Protein AF-A0A0A1W1C5-F1 (afdb_monomer)

Radius of gyration: 17.44 Å; Cα contacts (8 Å, |Δi|>4): 49; chains: 1; bounding box: 34×30×46 Å

pLDDT: mean 82.37, std 7.45, range [62.22, 92.0]

Mean predicted aligned error: 7.85 Å

Secondary structure (DSSP, 8-state):
--THHHH-SSHHHHHHHHHHHH-S-----------SS--SS-S-SS-HHHHHHHHHHHSTTT-SS----BTTB-TT-SS---

Sequence (82 aa):
MLPAKINASDKSEANFARKVLQGKQLQVVLHLEQPETHSRLFPRAINPVDVQQKLRRLIKPIAPHPKVVESTRMQSVPWSVI

Solvent-accessible surface area (backbone atoms on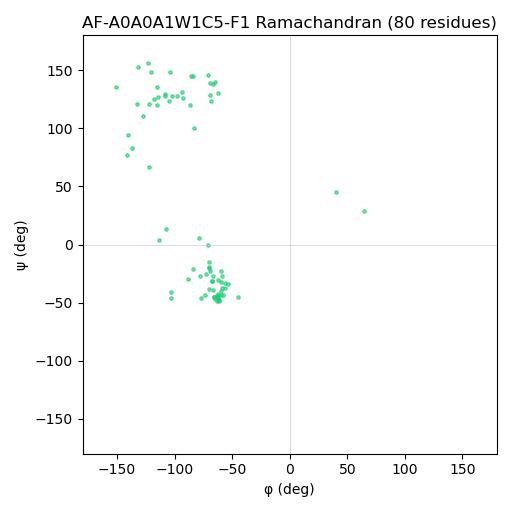ly — not comparable to full-atom values): 5593 Å² total; per-residue (Å²): 137,64,66,44,52,78,70,44,89,46,69,69,54,22,50,49,42,45,51,57,71,71,42,95,73,88,82,87,85,84,89,82,89,73,75,86,78,54,43,95,91,44,70,62,93,70,56,63,67,60,51,38,54,52,44,38,66,75,37,36,94,82,44,70,78,68,83,72,71,49,84,93,53,52,84,86,54,99,69,87,82,134

Organism: NCBI:txid449439

Foldseek 3Di:
DDVQCPDPPDPVSVVVVVVVVVDPDDDDDDDDDDDPDQDPVGNDPDDQVVVQVVCCVPCCVPDNHDDGDDLVGPPPDPDHDD

Structure (mmCIF, N/CA/C/O backbone):
data_AF-A0A0A1W1C5-F1
#
_entry.id   AF-A0A0A1W1C5-F1
#
loop_
_atom_site.group_PDB
_atom_site.id
_atom_site.type_symbol
_atom_site.label_atom_id
_atom_site.label_alt_id
_atom_site.label_comp_id
_atom_site.label_asym_id
_atom_site.label_entity_id
_atom_site.label_seq_id
_atom_site.pdbx_PDB_ins_code
_atom_site.Cartn_x
_atom_site.Cartn_y
_atom_site.Cartn_z
_atom_site.occupancy
_atom_site.B_iso_or_equiv
_atom_site.auth_seq_id
_atom_site.auth_comp_id
_atom_site.auth_asym_id
_atom_site.auth_atom_id
_atom_site.pdbx_PDB_model_num
ATOM 1 N N . MET A 1 1 ? -8.541 3.186 19.321 1.00 62.22 1 MET A N 1
ATOM 2 C CA . MET A 1 1 ? -9.200 4.514 19.378 1.00 62.22 1 MET A CA 1
ATOM 3 C C . MET A 1 1 ? -8.475 5.432 18.402 1.00 62.22 1 MET A C 1
ATOM 5 O O . MET A 1 1 ? -7.257 5.475 18.475 1.00 62.22 1 MET A O 1
ATOM 9 N N . LEU A 1 2 ? -9.179 6.092 17.471 1.00 78.12 2 LEU A N 1
ATOM 10 C CA . LEU A 1 2 ? -8.586 7.089 16.561 1.00 78.12 2 LEU A CA 1
ATOM 11 C C . LEU A 1 2 ? -8.935 8.503 17.060 1.00 78.12 2 LEU A C 1
ATOM 13 O O . LEU A 1 2 ? -10.128 8.763 17.238 1.00 78.12 2 LEU A O 1
ATOM 17 N N . PRO A 1 3 ? -7.962 9.416 17.247 1.00 81.06 3 PRO A N 1
ATOM 18 C CA . PRO A 1 3 ? -8.218 10.787 17.707 1.00 81.06 3 PRO A CA 1
ATOM 19 C C . PRO A 1 3 ? -9.203 11.556 16.817 1.00 81.06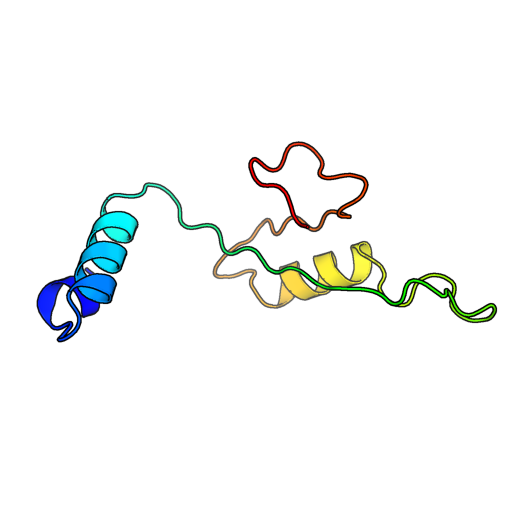 3 PRO A C 1
ATOM 21 O O . PRO A 1 3 ? -10.086 12.244 17.325 1.00 81.06 3 PRO A O 1
ATOM 24 N N . ALA A 1 4 ? -9.130 11.346 15.499 1.00 79.19 4 ALA A N 1
ATOM 25 C CA . ALA A 1 4 ? -10.031 11.952 14.519 1.00 79.19 4 ALA A CA 1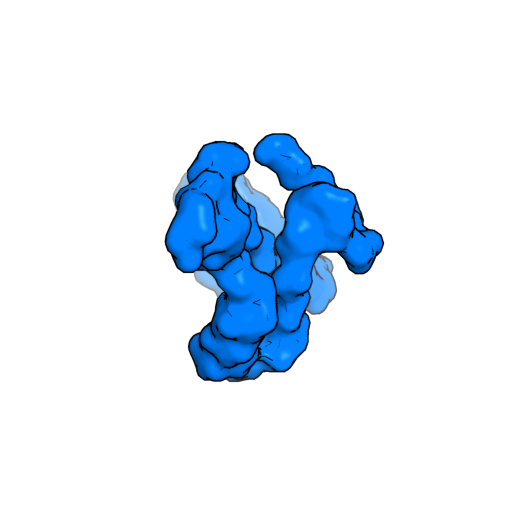
ATOM 26 C C . ALA A 1 4 ? -11.516 11.595 14.737 1.00 79.19 4 ALA A C 1
ATOM 28 O O . ALA A 1 4 ? -12.402 12.345 14.351 1.00 79.19 4 ALA A O 1
ATOM 29 N N . LYS A 1 5 ? -11.841 10.486 15.419 1.00 75.50 5 LYS A N 1
ATOM 30 C CA . LYS A 1 5 ? -13.241 10.176 15.769 1.00 75.50 5 LYS A CA 1
ATOM 31 C C . LYS A 1 5 ? -13.818 11.158 16.801 1.00 75.50 5 LYS A C 1
ATOM 33 O O . LYS A 1 5 ? -15.034 11.349 16.826 1.00 75.50 5 LYS A O 1
ATOM 38 N N . ILE A 1 6 ? -12.973 11.687 17.688 1.00 75.12 6 ILE A N 1
ATOM 39 C CA . ILE A 1 6 ? -13.378 12.466 18.868 1.00 75.12 6 ILE A CA 1
ATOM 40 C C . ILE A 1 6 ? -13.161 13.963 18.623 1.00 75.12 6 ILE A C 1
ATOM 42 O O . ILE A 1 6 ? -14.026 14.758 18.969 1.00 75.12 6 ILE A O 1
ATOM 46 N N . ASN A 1 7 ? -12.046 14.324 17.983 1.00 81.44 7 ASN A N 1
ATOM 47 C CA . ASN A 1 7 ? -11.572 15.707 17.899 1.00 81.44 7 ASN A CA 1
ATOM 48 C C . ASN A 1 7 ? -11.598 16.301 16.481 1.00 81.44 7 ASN A C 1
ATOM 50 O O . ASN A 1 7 ? -11.104 17.409 16.299 1.00 81.44 7 ASN A O 1
ATOM 54 N N . ALA A 1 8 ? -12.102 15.588 15.466 1.00 81.38 8 ALA A N 1
ATOM 55 C CA . ALA A 1 8 ? -12.117 16.137 14.111 1.00 81.38 8 ALA A CA 1
ATOM 56 C C . ALA A 1 8 ? -13.101 17.310 13.998 1.00 81.38 8 ALA A C 1
ATOM 58 O O . ALA A 1 8 ? -14.298 17.167 14.257 1.00 81.38 8 ALA A O 1
ATOM 59 N N . SER A 1 9 ? -12.577 18.455 13.565 1.00 84.12 9 SER A N 1
ATOM 60 C CA . SER A 1 9 ? -13.355 19.654 13.241 1.00 84.12 9 SER A CA 1
ATOM 61 C C . SER A 1 9 ? -14.145 19.488 11.939 1.00 84.12 9 SER A C 1
ATOM 63 O O . SER A 1 9 ? -15.184 20.122 11.760 1.00 84.12 9 SER A O 1
ATOM 65 N N . ASP A 1 10 ? -13.677 18.612 11.043 1.00 88.94 10 ASP A N 1
ATOM 66 C CA . ASP A 1 10 ? -14.393 18.229 9.831 1.00 88.94 10 ASP A CA 1
ATOM 67 C C . ASP A 1 10 ? -15.258 16.978 10.069 1.00 88.94 10 ASP A C 1
ATOM 69 O O . ASP A 1 10 ? -14.799 15.907 10.482 1.00 88.94 10 ASP A O 1
ATOM 73 N N . LYS A 1 11 ? -16.548 17.104 9.747 1.00 85.75 11 LYS A N 1
ATOM 74 C CA . LYS A 1 11 ? -17.518 16.005 9.805 1.00 85.75 11 LYS A CA 1
ATOM 75 C C . LYS A 1 11 ? -17.152 14.867 8.850 1.00 85.75 11 LYS A C 1
ATOM 77 O O . LYS A 1 11 ? -17.483 13.714 9.142 1.00 85.75 11 LYS A O 1
ATOM 82 N N . SER A 1 12 ? -16.501 15.166 7.724 1.00 87.12 12 SER A N 1
ATOM 83 C CA . SER A 1 12 ? -16.068 14.165 6.747 1.00 87.12 12 SER A CA 1
ATOM 84 C C . SER A 1 12 ? -15.007 13.237 7.353 1.00 87.12 12 SER A C 1
ATOM 86 O O . SER A 1 12 ? -15.161 12.011 7.337 1.00 87.12 12 SER A O 1
ATOM 88 N N . GLU A 1 13 ? -14.012 13.827 8.015 1.00 86.25 13 GLU A N 1
ATOM 89 C CA . GLU A 1 13 ? -12.917 13.141 8.691 1.00 86.25 13 GLU A CA 1
ATOM 90 C C . GLU A 1 13 ? -13.426 12.315 9.881 1.00 86.25 13 GLU A C 1
ATOM 92 O O . GLU A 1 13 ? -13.104 11.129 10.002 1.00 86.25 13 GLU A O 1
ATOM 97 N N . ALA A 1 14 ? -14.314 12.887 10.706 1.00 86.75 14 ALA A N 1
ATOM 98 C CA . ALA A 1 14 ? -14.941 12.172 11.819 1.00 86.75 14 ALA A CA 1
ATOM 99 C C . ALA A 1 14 ? -15.703 10.922 11.343 1.00 86.75 14 ALA A C 1
ATOM 101 O O . ALA A 1 14 ? -15.620 9.847 11.949 1.00 86.75 14 ALA A O 1
ATOM 102 N N . ASN A 1 15 ? -16.451 11.044 10.242 1.00 89.12 15 ASN A N 1
ATOM 103 C CA . ASN A 1 15 ? -17.203 9.934 9.663 1.00 89.12 15 ASN A CA 1
ATOM 104 C C . ASN A 1 15 ? -16.290 8.878 9.040 1.00 89.12 15 ASN A C 1
ATOM 106 O O . ASN A 1 15 ? -16.555 7.685 9.199 1.00 89.12 15 ASN A O 1
ATOM 110 N N . PHE A 1 16 ? -15.204 9.284 8.382 1.00 87.94 16 PHE A N 1
ATOM 111 C CA . PHE A 1 16 ? -14.200 8.351 7.883 1.00 87.94 16 PHE A CA 1
ATOM 112 C C . PHE A 1 16 ? -13.549 7.572 9.032 1.00 87.94 16 PHE A C 1
ATOM 114 O O . PHE A 1 16 ? -13.553 6.343 9.012 1.00 87.94 16 PHE A O 1
ATOM 121 N N . ALA A 1 17 ? -13.103 8.253 10.091 1.00 86.81 17 ALA A N 1
ATOM 122 C CA . ALA A 1 17 ? -12.515 7.611 11.265 1.00 86.81 17 ALA A CA 1
ATOM 123 C C . ALA A 1 17 ? -13.479 6.616 11.936 1.00 86.81 17 ALA A C 1
ATOM 125 O O . ALA A 1 17 ? -13.061 5.540 12.367 1.00 86.81 17 ALA A O 1
ATOM 126 N N . ARG A 1 18 ? -14.783 6.932 11.989 1.00 87.44 18 ARG A N 1
ATOM 127 C CA . ARG A 1 18 ? -15.817 5.989 12.455 1.00 87.44 18 ARG A CA 1
ATOM 128 C C . ARG A 1 18 ? -15.924 4.763 11.553 1.00 87.44 18 ARG A C 1
ATOM 130 O O . ARG A 1 18 ? -15.906 3.654 12.077 1.00 87.44 18 ARG A O 1
ATOM 137 N N . LYS A 1 19 ? -15.995 4.950 10.231 1.00 88.50 19 LYS A N 1
ATOM 138 C CA . LYS A 1 19 ? -16.056 3.846 9.258 1.00 88.50 19 LYS A CA 1
ATOM 139 C C . LYS A 1 19 ? -14.825 2.944 9.348 1.00 88.50 19 LYS A C 1
ATOM 141 O O . LYS A 1 19 ? -14.972 1.730 9.371 1.00 88.50 19 LYS A O 1
ATOM 146 N N . VAL A 1 20 ? -13.629 3.523 9.472 1.00 88.31 20 VAL A N 1
ATOM 147 C CA . VAL A 1 20 ? -12.376 2.768 9.634 1.00 88.31 20 VAL A CA 1
ATOM 148 C C . VAL A 1 20 ? -12.374 1.971 10.937 1.00 88.31 20 VAL A C 1
ATOM 150 O O . VAL A 1 20 ? -12.028 0.796 10.919 1.00 88.31 20 VAL A O 1
ATOM 153 N N . LEU A 1 21 ? -12.809 2.567 12.055 1.00 87.31 21 LEU A N 1
ATOM 154 C CA . LEU A 1 21 ? -12.904 1.867 13.344 1.00 87.31 21 LEU A CA 1
ATOM 155 C C . LEU A 1 21 ? -13.961 0.754 13.367 1.00 87.31 21 LEU A C 1
ATOM 157 O O . LEU A 1 21 ? -13.841 -0.168 14.167 1.00 87.31 21 LEU A O 1
ATOM 161 N N . GLN A 1 22 ? -15.004 0.858 12.541 1.00 88.38 22 GLN A N 1
ATOM 162 C CA . GLN A 1 22 ? -16.016 -0.190 12.362 1.00 88.38 22 GLN A CA 1
ATOM 163 C C . GLN A 1 22 ? -15.581 -1.261 11.350 1.00 88.38 22 GLN A C 1
ATOM 165 O O . GLN A 1 22 ? -16.114 -2.370 11.355 1.00 88.38 22 GLN A O 1
ATOM 170 N N . GLY A 1 23 ? -14.630 -0.939 10.472 1.00 86.38 23 GLY A N 1
ATOM 171 C CA . GLY A 1 23 ? -14.079 -1.858 9.489 1.00 86.38 23 GLY A CA 1
ATOM 172 C C . GLY A 1 23 ? -13.200 -2.930 10.131 1.00 86.38 23 GLY A C 1
ATOM 173 O O . GLY A 1 23 ? -12.482 -2.683 11.095 1.00 86.38 23 GLY A O 1
ATOM 174 N N . LYS A 1 24 ? -13.226 -4.140 9.565 1.00 85.25 24 LYS A N 1
ATOM 175 C CA . LYS A 1 24 ? -12.350 -5.244 9.998 1.00 85.25 24 LYS A CA 1
ATOM 176 C C . LYS A 1 24 ? -10.924 -5.111 9.461 1.00 85.25 24 LYS A C 1
ATOM 178 O O . LYS A 1 24 ? -9.992 -5.639 10.056 1.00 85.25 24 LYS A O 1
ATOM 183 N N . GLN A 1 25 ? -10.762 -4.444 8.319 1.00 83.38 25 GLN A N 1
ATOM 184 C CA . GLN A 1 25 ? -9.491 -4.330 7.618 1.00 83.38 25 GLN A CA 1
ATOM 185 C C . GLN A 1 25 ? -9.438 -3.017 6.834 1.00 83.38 25 GLN A C 1
ATOM 187 O O . GLN A 1 25 ? -10.397 -2.665 6.149 1.00 83.38 25 GLN A O 1
ATOM 192 N N . LEU A 1 26 ? -8.304 -2.319 6.914 1.00 84.44 26 LEU A N 1
ATOM 193 C CA . LEU A 1 26 ? -7.989 -1.166 6.076 1.00 84.44 26 LEU A CA 1
ATOM 194 C C . LEU A 1 26 ? -6.966 -1.601 5.022 1.00 84.44 26 LEU A C 1
ATOM 196 O O . LEU A 1 26 ? -5.901 -2.110 5.369 1.00 84.44 26 LEU A O 1
ATOM 200 N N . GLN A 1 27 ? -7.291 -1.417 3.744 1.00 84.56 27 GLN A N 1
ATOM 201 C CA . GLN A 1 27 ? -6.379 -1.676 2.631 1.00 84.56 27 GLN A CA 1
ATOM 202 C C . GLN A 1 27 ? -6.059 -0.352 1.943 1.00 84.56 27 GLN A C 1
ATOM 204 O O . GLN A 1 27 ? -6.965 0.397 1.585 1.00 84.56 27 GLN A O 1
ATOM 209 N N . VAL A 1 28 ? -4.769 -0.062 1.785 1.00 84.19 28 VAL A N 1
ATOM 210 C CA . VAL A 1 28 ? -4.287 1.119 1.062 1.00 84.19 28 VAL A CA 1
ATOM 211 C C . VAL A 1 28 ? -3.916 0.689 -0.349 1.00 84.19 28 VAL A C 1
ATOM 213 O O . VAL A 1 28 ? -3.161 -0.267 -0.528 1.00 84.19 28 VAL A O 1
ATOM 216 N N . VAL A 1 29 ? -4.452 1.396 -1.340 1.00 86.75 29 VAL A N 1
ATOM 217 C CA . VAL A 1 29 ? -4.208 1.137 -2.760 1.00 86.75 29 VAL A CA 1
ATOM 218 C C . VAL A 1 29 ? -3.332 2.253 -3.313 1.00 86.75 29 VAL A C 1
ATOM 220 O O . VAL A 1 29 ? -3.629 3.428 -3.119 1.00 86.75 29 VAL A O 1
ATOM 223 N N . LEU A 1 30 ? -2.256 1.874 -3.999 1.00 85.75 30 LEU A N 1
ATOM 224 C CA . LEU A 1 30 ? -1.369 2.785 -4.716 1.00 85.75 30 LEU A CA 1
ATOM 225 C C . LEU A 1 30 ? -1.457 2.466 -6.208 1.00 85.75 30 LEU A C 1
ATOM 227 O O . LEU A 1 30 ? -1.134 1.349 -6.611 1.00 85.75 30 LEU A O 1
ATOM 231 N N . HIS A 1 31 ? -1.877 3.443 -7.008 1.00 86.56 31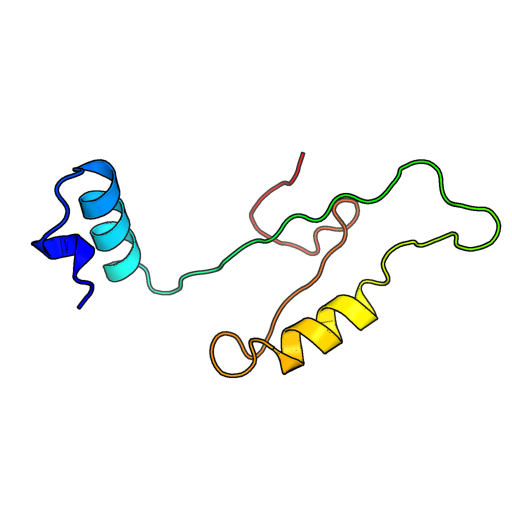 HIS A N 1
ATOM 232 C CA . HIS A 1 31 ? -1.822 3.366 -8.464 1.00 86.56 31 HIS A CA 1
ATOM 233 C C . HIS A 1 31 ? -0.519 4.008 -8.956 1.00 86.56 31 HIS A C 1
ATOM 235 O O . HIS A 1 31 ? -0.167 5.101 -8.517 1.00 86.56 31 HIS A O 1
ATOM 241 N N . LEU A 1 32 ? 0.204 3.307 -9.832 1.00 84.31 32 LEU A N 1
ATOM 242 C CA . LEU A 1 32 ? 1.413 3.795 -10.488 1.00 84.31 32 LEU A CA 1
ATOM 243 C C . LEU A 1 32 ? 1.211 3.737 -12.000 1.00 8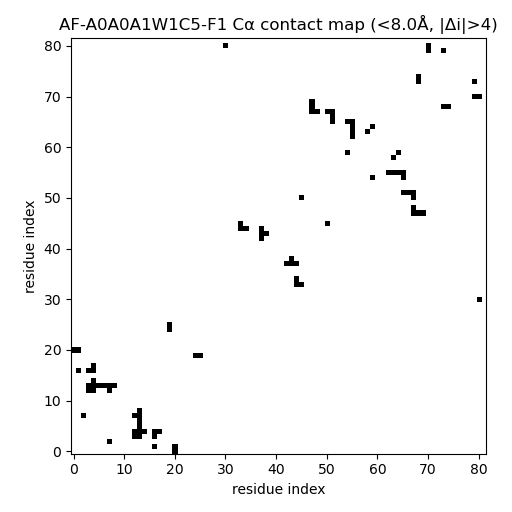4.31 32 LEU A C 1
ATOM 245 O O . LEU A 1 32 ? 1.010 2.651 -12.544 1.00 84.31 32 LEU A O 1
ATOM 249 N N . GLU A 1 33 ? 1.317 4.884 -12.659 1.00 83.44 33 GLU A N 1
ATOM 250 C CA . GLU A 1 33 ? 1.263 4.979 -14.116 1.00 83.44 33 GLU A CA 1
ATOM 251 C C . GLU A 1 33 ? 2.642 4.706 -14.729 1.00 83.44 33 GLU A C 1
ATOM 253 O O . GLU A 1 33 ? 3.685 5.038 -14.157 1.00 83.44 33 GLU A O 1
ATOM 258 N N . GLN A 1 34 ? 2.647 4.069 -15.900 1.00 78.44 34 GLN A N 1
ATOM 259 C CA . GLN A 1 34 ? 3.849 3.808 -16.690 1.00 78.44 34 GLN A CA 1
ATOM 260 C C . GLN A 1 34 ? 3.711 4.470 -18.063 1.00 78.44 34 GLN A C 1
ATOM 262 O O . GLN A 1 34 ? 2.599 4.547 -18.581 1.00 78.44 34 GLN A O 1
ATOM 267 N N . PRO A 1 35 ? 4.816 4.926 -18.679 1.00 80.00 35 PRO A N 1
ATOM 268 C CA . PRO A 1 35 ? 4.762 5.506 -20.014 1.00 80.00 35 PRO A CA 1
ATOM 269 C C . PRO A 1 35 ? 4.280 4.475 -21.045 1.00 80.00 35 PRO A C 1
ATOM 271 O O . PRO A 1 35 ? 4.830 3.373 -21.134 1.00 80.00 35 PRO A O 1
ATOM 274 N N . GLU A 1 36 ? 3.292 4.866 -21.854 1.00 70.12 36 GLU A N 1
ATOM 275 C CA . GLU A 1 36 ? 2.737 4.034 -22.932 1.00 70.12 36 GLU A CA 1
ATOM 276 C C . GLU A 1 36 ? 3.813 3.649 -23.957 1.00 70.12 36 GLU A C 1
ATOM 278 O O . GLU A 1 36 ? 3.895 2.502 -24.397 1.00 70.12 36 GLU A O 1
ATOM 283 N N . THR A 1 37 ? 4.707 4.587 -24.284 1.00 69.50 37 THR A N 1
ATOM 284 C CA . THR A 1 37 ? 5.819 4.344 -25.204 1.00 69.50 37 THR A CA 1
ATOM 285 C C . THR A 1 37 ? 6.984 3.700 -24.469 1.00 69.50 37 THR A C 1
ATOM 287 O O . THR A 1 37 ? 7.786 4.352 -23.799 1.00 69.50 37 THR A O 1
ATOM 290 N N . HIS A 1 38 ? 7.093 2.389 -24.618 1.00 66.19 38 HIS A N 1
ATOM 291 C CA . HIS A 1 38 ? 8.200 1.614 -24.087 1.00 66.19 38 HIS A CA 1
ATOM 292 C C . HIS A 1 38 ? 9.499 1.942 -24.838 1.00 66.19 38 HIS A C 1
ATOM 294 O O . HIS A 1 38 ? 9.562 1.907 -26.068 1.00 66.19 38 HIS A O 1
ATOM 300 N N . SER A 1 39 ? 10.560 2.273 -24.097 1.00 69.62 39 SER A N 1
ATOM 301 C CA . SER A 1 39 ? 11.880 2.496 -24.691 1.00 69.62 39 SER A CA 1
ATOM 302 C C . SER A 1 39 ? 12.400 1.196 -25.306 1.00 69.62 39 SER A C 1
ATOM 304 O O . SER A 1 39 ? 12.294 0.136 -24.691 1.00 69.62 39 SER A O 1
ATOM 306 N N . ARG A 1 40 ? 13.040 1.266 -26.485 1.00 65.19 40 ARG A N 1
ATOM 307 C CA . ARG A 1 40 ? 13.695 0.096 -27.113 1.00 65.19 40 ARG A CA 1
ATOM 308 C C . ARG A 1 40 ? 14.785 -0.511 -26.219 1.00 65.19 40 ARG A C 1
ATOM 310 O O . ARG A 1 40 ? 15.055 -1.700 -26.328 1.00 65.19 40 ARG A O 1
ATOM 317 N N . LEU A 1 41 ? 15.393 0.302 -25.352 1.00 67.81 41 LEU A N 1
ATOM 318 C CA . LEU A 1 41 ? 16.427 -0.111 -24.397 1.00 67.81 41 LEU A CA 1
ATOM 319 C C . LEU A 1 41 ? 15.838 -0.591 -23.061 1.00 67.81 41 LEU A C 1
ATOM 321 O O . LEU A 1 41 ? 16.423 -1.455 -22.416 1.00 67.81 41 LEU A O 1
ATOM 325 N N . PHE A 1 42 ? 14.676 -0.063 -22.661 1.00 64.00 42 PHE A N 1
ATOM 326 C CA . PHE A 1 42 ? 13.999 -0.414 -21.410 1.00 64.00 42 PHE A CA 1
ATOM 327 C C . PHE A 1 42 ? 12.497 -0.590 -21.655 1.00 64.00 42 PHE A C 1
ATOM 329 O O . PHE A 1 42 ? 11.715 0.338 -21.427 1.00 64.00 42 PHE A O 1
ATOM 336 N N . PRO A 1 43 ? 12.076 -1.776 -22.130 1.00 68.62 43 PRO A N 1
ATOM 337 C CA . PRO A 1 43 ? 10.690 -2.015 -22.504 1.00 68.62 43 PRO A CA 1
ATOM 338 C C . PRO A 1 43 ? 9.735 -2.063 -21.305 1.00 68.62 43 PRO A C 1
ATOM 340 O O . PRO A 1 43 ? 8.533 -1.960 -21.485 1.00 68.62 43 PRO A O 1
ATOM 343 N N . ARG A 1 44 ? 10.243 -2.198 -20.074 1.00 71.38 44 ARG A N 1
ATOM 344 C CA . ARG A 1 44 ? 9.465 -2.024 -18.842 1.00 71.38 44 ARG A CA 1
ATOM 345 C C . ARG A 1 44 ? 10.185 -1.033 -17.941 1.00 71.38 44 ARG A C 1
ATOM 347 O O . ARG A 1 44 ? 11.241 -1.352 -17.405 1.00 71.38 44 ARG A O 1
ATOM 354 N N . ALA A 1 45 ? 9.607 0.155 -17.767 1.00 72.31 45 ALA A N 1
ATOM 355 C CA . ALA A 1 45 ? 10.162 1.174 -16.875 1.00 72.31 45 ALA A CA 1
ATOM 356 C C . ALA A 1 45 ? 10.087 0.746 -15.399 1.00 72.31 45 ALA A C 1
ATOM 358 O O . ALA A 1 45 ? 10.947 1.105 -14.599 1.00 72.31 45 ALA A O 1
ATOM 359 N N . ILE A 1 46 ? 9.067 -0.040 -15.040 1.00 80.44 46 ILE A N 1
ATOM 360 C CA . ILE A 1 46 ? 8.862 -0.532 -13.680 1.00 80.44 46 ILE A CA 1
ATOM 361 C C . ILE A 1 46 ? 8.571 -2.031 -13.734 1.00 80.44 46 ILE A C 1
ATOM 363 O O . ILE A 1 46 ? 7.590 -2.477 -14.327 1.00 80.44 46 ILE A O 1
ATOM 367 N N . ASN A 1 47 ? 9.417 -2.810 -13.067 1.00 83.69 47 ASN A N 1
ATOM 368 C CA . ASN A 1 47 ? 9.215 -4.237 -12.878 1.00 83.69 47 ASN A CA 1
ATOM 369 C C . ASN A 1 47 ? 8.339 -4.491 -11.629 1.00 83.69 47 ASN A C 1
ATOM 371 O O . ASN A 1 47 ? 8.750 -4.138 -10.517 1.00 83.69 47 ASN A O 1
ATOM 375 N N . PRO A 1 48 ? 7.161 -5.133 -11.763 1.00 85.06 48 PRO A N 1
ATOM 376 C CA . PRO A 1 48 ? 6.271 -5.427 -10.637 1.00 85.06 48 PRO A CA 1
ATOM 377 C C . PRO A 1 48 ? 6.933 -6.230 -9.511 1.00 85.06 48 PRO A C 1
ATOM 379 O O . PRO A 1 48 ? 6.605 -6.035 -8.339 1.00 85.06 48 PRO A O 1
ATOM 382 N N . VAL A 1 49 ? 7.875 -7.118 -9.850 1.00 87.12 49 VAL A N 1
ATOM 383 C CA . VAL A 1 49 ? 8.584 -7.958 -8.874 1.00 87.12 49 VAL A CA 1
ATOM 384 C C . VAL A 1 49 ? 9.456 -7.099 -7.964 1.00 87.12 49 VAL A C 1
ATOM 386 O O . VAL A 1 49 ? 9.399 -7.247 -6.741 1.00 87.12 49 VAL A O 1
ATOM 389 N N . ASP A 1 50 ? 10.197 -6.153 -8.541 1.00 89.25 50 ASP A N 1
ATOM 390 C CA . ASP A 1 50 ? 11.088 -5.262 -7.795 1.00 89.25 50 ASP A CA 1
ATOM 391 C C . ASP A 1 50 ? 10.285 -4.325 -6.884 1.00 89.25 50 ASP A C 1
ATOM 393 O O . ASP A 1 50 ? 10.635 -4.119 -5.717 1.00 89.25 50 ASP A O 1
ATOM 397 N N . VAL A 1 51 ? 9.142 -3.826 -7.373 1.00 89.38 51 VAL A N 1
ATOM 398 C CA . VAL A 1 51 ? 8.195 -3.044 -6.562 1.00 89.38 51 VAL A CA 1
ATOM 399 C C . VAL A 1 51 ? 7.664 -3.879 -5.402 1.00 89.38 51 VAL A C 1
ATOM 401 O O . VAL A 1 51 ? 7.683 -3.420 -4.258 1.00 89.38 51 VAL A O 1
ATOM 404 N N . GLN A 1 52 ? 7.232 -5.117 -5.656 1.00 90.62 52 GLN A N 1
ATOM 405 C CA . GLN A 1 52 ? 6.706 -5.985 -4.607 1.00 90.62 52 GLN A CA 1
ATOM 406 C C . GLN A 1 52 ? 7.768 -6.299 -3.549 1.00 90.62 52 GLN A C 1
ATOM 408 O O . GLN A 1 52 ? 7.467 -6.250 -2.356 1.00 90.62 52 GLN A O 1
ATOM 413 N N . GLN A 1 53 ? 9.006 -6.591 -3.951 1.00 91.25 53 GLN A N 1
ATOM 414 C CA . GLN A 1 53 ? 10.109 -6.834 -3.020 1.00 91.25 53 GLN A CA 1
ATOM 415 C C . GLN A 1 53 ? 10.422 -5.594 -2.177 1.00 91.25 53 GLN A C 1
ATOM 417 O O . GLN A 1 53 ? 10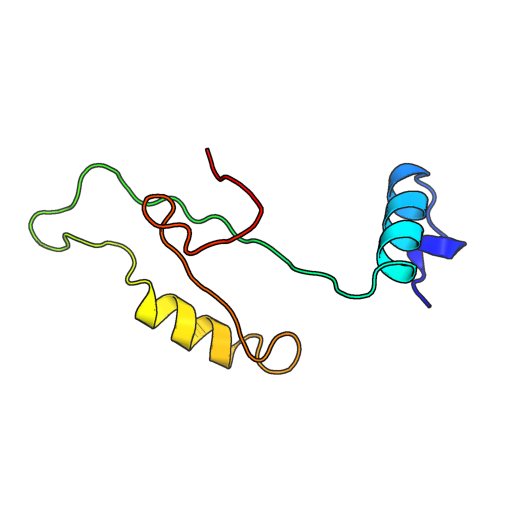.552 -5.690 -0.952 1.00 91.25 53 GLN A O 1
ATOM 422 N N . LYS A 1 54 ? 10.473 -4.412 -2.803 1.00 91.75 54 LYS A N 1
ATOM 423 C CA . LYS A 1 54 ? 10.704 -3.146 -2.101 1.00 91.75 54 LYS A CA 1
ATOM 424 C C . LYS A 1 54 ? 9.589 -2.852 -1.098 1.00 91.75 54 LYS A C 1
ATOM 426 O O . LYS A 1 54 ? 9.885 -2.527 0.052 1.00 91.75 54 LYS A O 1
ATOM 431 N N . LEU A 1 55 ? 8.325 -3.035 -1.489 1.00 90.62 55 LEU A N 1
ATOM 432 C CA . LEU A 1 55 ? 7.174 -2.879 -0.597 1.00 90.62 55 LEU A CA 1
ATOM 433 C C . LEU A 1 55 ? 7.224 -3.877 0.561 1.00 90.62 55 LEU A C 1
ATOM 435 O O . LEU A 1 55 ? 7.109 -3.467 1.713 1.00 90.62 55 LEU A O 1
ATOM 439 N N . ARG A 1 56 ? 7.496 -5.161 0.298 1.00 90.88 56 ARG A N 1
ATOM 440 C CA . ARG A 1 56 ? 7.647 -6.174 1.357 1.00 90.88 56 ARG A CA 1
ATOM 441 C C . ARG A 1 56 ? 8.675 -5.774 2.405 1.00 90.88 56 ARG A C 1
ATOM 443 O O . ARG A 1 56 ? 8.487 -6.114 3.564 1.00 90.88 56 ARG A O 1
ATOM 450 N N . ARG A 1 57 ? 9.743 -5.068 2.020 1.00 91.88 57 ARG A N 1
ATOM 451 C CA . ARG A 1 57 ? 10.754 -4.568 2.959 1.00 91.88 57 ARG A CA 1
ATOM 452 C C . ARG A 1 57 ? 10.283 -3.329 3.722 1.00 91.88 57 ARG A C 1
ATOM 454 O O . ARG A 1 57 ? 10.475 -3.271 4.930 1.00 91.88 57 ARG A O 1
ATOM 461 N N . LEU A 1 58 ? 9.688 -2.356 3.032 1.00 92.00 58 LEU A N 1
ATOM 462 C CA . LEU A 1 58 ? 9.322 -1.058 3.613 1.00 92.00 58 LEU A CA 1
ATOM 463 C C . LEU A 1 58 ? 8.114 -1.133 4.546 1.00 92.00 58 LEU A C 1
ATOM 465 O O . LEU A 1 58 ? 8.130 -0.534 5.615 1.00 92.00 58 LEU A O 1
ATOM 469 N N . ILE A 1 59 ? 7.075 -1.870 4.152 1.00 90.44 59 ILE A N 1
ATOM 470 C CA . ILE A 1 59 ? 5.805 -1.904 4.885 1.00 90.44 59 ILE A CA 1
ATOM 471 C C . ILE A 1 59 ? 5.580 -3.218 5.630 1.00 90.44 59 ILE A C 1
ATOM 473 O O . ILE A 1 59 ? 4.483 -3.437 6.130 1.00 90.44 59 ILE A O 1
ATOM 477 N N . LYS A 1 60 ? 6.611 -4.066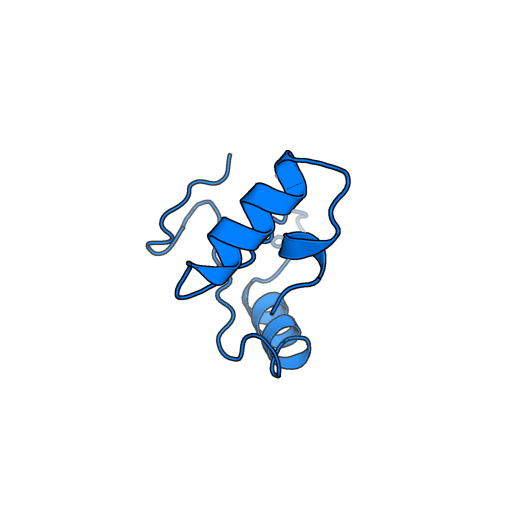 5.774 1.00 87.38 60 LYS A N 1
ATOM 478 C CA . LYS A 1 60 ? 6.537 -5.343 6.510 1.00 87.38 60 LYS A CA 1
ATOM 479 C C . LYS A 1 60 ? 5.816 -5.245 7.863 1.00 87.38 60 LYS A C 1
ATOM 481 O O . LYS A 1 60 ? 4.994 -6.120 8.124 1.00 87.38 60 LYS A O 1
ATOM 486 N N . PRO A 1 61 ? 6.088 -4.230 8.714 1.00 88.25 61 PRO A N 1
ATOM 487 C 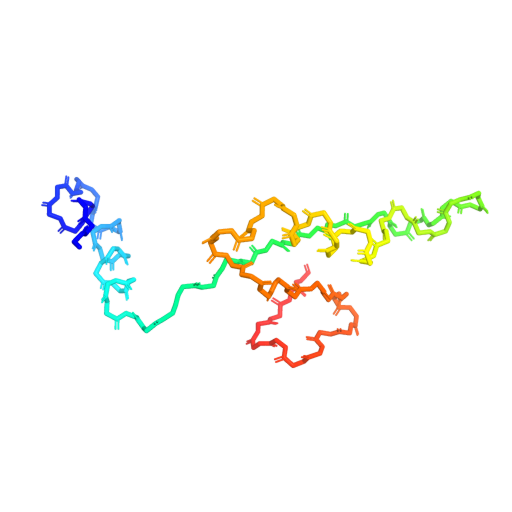CA . PRO A 1 61 ? 5.466 -4.146 10.038 1.00 88.25 61 PRO A CA 1
ATOM 488 C C . PRO A 1 61 ? 3.963 -3.846 9.989 1.00 88.25 61 PRO A C 1
ATOM 490 O O . PRO A 1 61 ? 3.253 -4.133 10.944 1.00 88.25 61 PRO A O 1
ATOM 493 N N . ILE A 1 62 ? 3.491 -3.250 8.891 1.00 85.50 62 ILE A N 1
ATOM 494 C CA . ILE A 1 62 ? 2.117 -2.760 8.736 1.00 85.50 62 ILE A CA 1
ATOM 495 C C . ILE A 1 62 ? 1.300 -3.728 7.870 1.00 85.50 62 ILE A C 1
ATOM 497 O O . ILE A 1 62 ? 0.174 -4.079 8.210 1.00 85.50 62 ILE A O 1
ATOM 501 N N . ALA A 1 63 ? 1.869 -4.168 6.748 1.00 84.12 63 ALA A N 1
ATOM 502 C CA . ALA A 1 63 ? 1.246 -5.040 5.764 1.00 84.12 63 ALA A CA 1
ATOM 503 C C . ALA A 1 63 ? 2.277 -6.069 5.253 1.00 84.12 63 ALA A C 1
ATOM 505 O O . ALA A 1 63 ? 3.017 -5.793 4.306 1.00 84.12 63 ALA A O 1
ATOM 506 N N . PRO A 1 64 ? 2.336 -7.275 5.848 1.00 83.25 64 PRO A N 1
ATOM 507 C CA . PRO A 1 64 ? 3.349 -8.281 5.510 1.00 83.25 64 PRO A CA 1
ATOM 508 C C . PRO A 1 64 ? 3.165 -8.906 4.116 1.00 83.25 64 PRO A C 1
ATOM 510 O O . PRO A 1 64 ? 4.114 -9.457 3.555 1.00 83.25 64 PRO A O 1
ATOM 513 N N . HIS A 1 65 ? 1.968 -8.804 3.532 1.00 87.25 65 HIS A N 1
ATOM 514 C CA . HIS A 1 65 ? 1.625 -9.409 2.243 1.00 87.25 65 HIS A CA 1
ATOM 515 C C . HIS A 1 65 ? 1.142 -8.363 1.224 1.00 87.25 65 HIS A C 1
ATOM 517 O O . HIS A 1 65 ? -0.027 -8.383 0.835 1.00 87.25 65 HIS A O 1
ATOM 523 N N . PRO A 1 66 ? 2.010 -7.437 0.768 1.00 88.56 66 PRO A N 1
ATOM 524 C CA . PRO A 1 66 ? 1.643 -6.503 -0.285 1.00 88.56 66 PRO A CA 1
ATOM 525 C C . PRO A 1 66 ? 1.421 -7.238 -1.610 1.00 88.56 66 PRO A C 1
ATOM 527 O O . PRO A 1 66 ? 2.200 -8.120 -2.005 1.00 88.56 66 PRO A O 1
ATOM 530 N N . LYS A 1 67 ? 0.363 -6.829 -2.309 1.00 89.12 67 LYS A N 1
ATOM 531 C CA . LYS A 1 67 ? 0.003 -7.314 -3.638 1.00 89.12 67 LYS A CA 1
ATOM 532 C C . LYS A 1 67 ? 0.283 -6.214 -4.656 1.00 89.12 67 LYS A C 1
ATOM 534 O O . LYS A 1 67 ? -0.161 -5.086 -4.478 1.00 89.12 67 LYS A O 1
ATOM 539 N N . VAL A 1 68 ? 1.023 -6.557 -5.704 1.00 88.25 68 VAL A N 1
ATOM 540 C CA . VAL A 1 68 ? 1.292 -5.679 -6.847 1.00 88.25 68 VAL A CA 1
ATOM 541 C C . VAL A 1 68 ? 0.691 -6.361 -8.067 1.00 88.25 68 VAL A C 1
ATOM 543 O O . VAL A 1 68 ? 0.963 -7.537 -8.304 1.00 88.25 68 VAL A O 1
ATOM 546 N N . VAL A 1 69 ? -0.170 -5.648 -8.787 1.00 88.00 69 VAL A N 1
ATOM 547 C CA . VAL A 1 69 ? -0.865 -6.137 -9.985 1.00 88.00 69 VAL A CA 1
ATOM 548 C C . VAL A 1 69 ? -0.734 -5.109 -11.101 1.00 88.00 69 VAL A C 1
ATOM 550 O O . VAL A 1 69 ? -0.581 -3.920 -10.828 1.00 88.00 69 VAL A O 1
ATOM 553 N N . GLU A 1 70 ? -0.779 -5.572 -12.346 1.00 84.94 70 GLU A N 1
ATOM 554 C CA . GLU A 1 70 ? -0.874 -4.700 -13.520 1.00 84.94 70 GLU A CA 1
ATOM 555 C C . GLU A 1 70 ? -2.355 -4.373 -13.772 1.00 84.94 70 GLU A C 1
ATOM 557 O O . GLU A 1 70 ? -3.216 -5.233 -13.570 1.00 84.94 70 GLU A O 1
ATOM 562 N N . SER A 1 71 ? -2.662 -3.157 -14.233 1.00 80.69 71 SER A N 1
ATOM 563 C CA . SER A 1 71 ? -4.037 -2.733 -14.558 1.00 80.69 71 SER A CA 1
ATOM 564 C C . SER A 1 71 ? -4.680 -3.610 -15.639 1.00 80.69 71 SER A 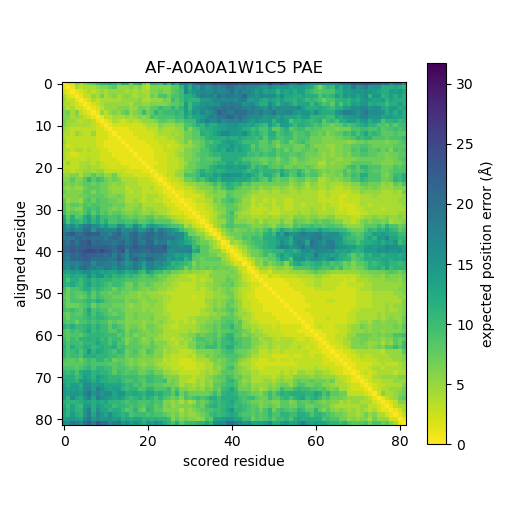C 1
ATOM 566 O O . SER A 1 71 ? -5.870 -3.904 -15.587 1.00 80.69 71 SER A O 1
ATOM 568 N N . THR A 1 72 ? -3.874 -4.128 -16.568 1.00 80.69 72 THR A N 1
ATOM 569 C CA . THR A 1 72 ? -4.292 -5.095 -17.595 1.00 80.69 72 THR A CA 1
ATOM 570 C C . THR A 1 72 ? -4.602 -6.485 -17.029 1.00 80.69 72 THR A C 1
ATOM 572 O O . THR A 1 72 ? -5.305 -7.272 -17.661 1.00 80.69 72 THR A O 1
ATOM 575 N N . ARG A 1 73 ? -4.095 -6.818 -15.831 1.00 82.88 73 ARG A N 1
ATOM 576 C CA . ARG A 1 73 ? -4.279 -8.120 -15.177 1.00 82.88 73 ARG A CA 1
ATOM 577 C C . ARG A 1 73 ? -4.472 -7.955 -13.671 1.00 82.88 73 ARG A C 1
ATOM 579 O O . ARG A 1 73 ? -3.607 -8.289 -12.862 1.00 82.88 73 ARG A O 1
ATOM 586 N N . MET A 1 74 ? -5.675 -7.534 -13.299 1.00 80.44 74 MET A N 1
ATOM 587 C CA . MET A 1 74 ? -6.054 -7.147 -11.934 1.00 80.44 74 MET A CA 1
ATOM 588 C C . MET A 1 74 ? -6.169 -8.302 -10.913 1.00 80.44 74 MET A C 1
ATOM 590 O O . MET A 1 74 ? -6.437 -8.057 -9.742 1.00 80.44 74 MET A O 1
ATOM 594 N N . GLN A 1 75 ? -5.939 -9.566 -11.298 1.00 79.94 75 GLN A N 1
ATOM 595 C CA . GLN A 1 75 ? -5.878 -10.745 -10.402 1.00 79.94 75 GLN A CA 1
ATOM 596 C C . GLN A 1 75 ? -6.932 -10.750 -9.267 1.00 79.94 75 GLN A C 1
ATOM 598 O O . GLN A 1 75 ? -6.597 -10.999 -8.104 1.00 79.94 75 GLN A O 1
ATOM 603 N N . SER A 1 76 ? -8.189 -10.438 -9.586 1.00 80.06 76 SER A N 1
ATOM 604 C CA . SER A 1 76 ? -9.313 -10.417 -8.636 1.00 80.06 76 SER A CA 1
ATOM 605 C C . SER A 1 76 ? -9.227 -9.367 -7.517 1.00 80.06 76 SER A C 1
ATOM 607 O O . SER A 1 76 ? -9.749 -9.598 -6.426 1.00 80.06 76 SER A O 1
ATOM 609 N N . VAL A 1 77 ? -8.568 -8.220 -7.731 1.00 82.88 77 VAL A N 1
ATOM 610 C CA . VAL A 1 77 ? -8.791 -7.072 -6.834 1.00 82.88 77 VAL A CA 1
ATOM 611 C C . VAL A 1 77 ? -10.213 -6.516 -7.042 1.00 82.88 77 VAL A C 1
ATOM 613 O O . VAL A 1 77 ? -10.675 -6.457 -8.180 1.00 82.88 77 VAL A O 1
ATOM 616 N N . PRO A 1 78 ? -10.938 -6.138 -5.973 1.00 80.25 78 PRO A N 1
ATOM 617 C CA . PRO A 1 78 ? -12.356 -5.769 -6.053 1.00 80.25 78 PRO A CA 1
ATOM 618 C C . PRO A 1 78 ? -12.618 -4.345 -6.577 1.00 80.25 78 PRO A C 1
ATOM 620 O O . PRO A 1 78 ? -13.759 -3.892 -6.562 1.00 80.25 78 PRO A O 1
ATOM 623 N N . TRP A 1 79 ? -11.586 -3.622 -7.014 1.00 80.31 79 TRP A N 1
ATOM 624 C CA . TRP A 1 79 ? -11.694 -2.273 -7.572 1.00 80.31 79 TRP A CA 1
ATOM 625 C C . TRP A 1 79 ? -11.094 -2.231 -8.978 1.00 80.31 79 TRP A C 1
ATOM 627 O O . TRP A 1 79 ? -10.232 -3.040 -9.315 1.00 80.31 79 TRP A O 1
ATOM 637 N N . SER A 1 80 ? -11.537 -1.270 -9.786 1.00 75.00 80 SER A N 1
ATOM 638 C CA . SER A 1 80 ? -10.968 -0.996 -11.110 1.00 75.00 80 SER A CA 1
ATOM 639 C C . SER A 1 80 ? -10.102 0.255 -11.051 1.00 75.00 80 SER A C 1
ATOM 641 O O . SER A 1 80 ? -10.361 1.154 -10.251 1.00 75.00 80 SER A O 1
ATOM 643 N N . VAL A 1 81 ? -9.067 0.290 -11.879 1.00 74.62 81 VAL A N 1
ATOM 644 C CA . VAL A 1 81 ? -8.207 1.458 -12.071 1.00 74.62 81 VAL A CA 1
ATOM 645 C C . VAL A 1 81 ? -8.405 1.911 -13.515 1.00 74.62 81 VAL A C 1
ATOM 647 O O . VAL A 1 81 ? -8.516 1.055 -14.393 1.00 74.62 81 VAL A O 1
ATOM 650 N N . ILE A 1 82 ? -8.554 3.220 -13.709 1.00 62.78 82 ILE A N 1
ATOM 651 C CA . ILE A 1 82 ? -8.882 3.870 -14.984 1.00 62.78 82 ILE A CA 1
ATOM 652 C C . ILE A 1 82 ? -7.594 4.403 -15.596 1.00 62.78 82 ILE A C 1
ATOM 654 O O . ILE A 1 82 ? -6.779 4.922 -14.798 1.00 62.78 82 ILE A O 1
#